Protein AF-A0A819BMW4-F1 (afdb_monomer_lite)

Foldseek 3Di:
DDPPPPDFPEEAEAQAPVSVVVLVVCVVPHPGGYAYEHADPDHHVQFDWDCDPVHVVDIDTPGPPDDPDCDPPRPCVVVVVDPPPPPPQHYFYAYPVRHTPDGPPDPPPPDD

Radius of gyration: 16.11 Å; chains: 1; bounding box: 30×39×46 Å

Structure (mmCIF, N/CA/C/O backbone):
data_AF-A0A819BMW4-F1
#
_entry.id   AF-A0A819BMW4-F1
#
loop_
_atom_site.group_PDB
_atom_site.id
_atom_site.type_symbol
_atom_site.label_atom_id
_atom_site.label_alt_id
_atom_site.label_comp_id
_atom_site.label_asym_id
_atom_site.label_entity_id
_atom_site.label_seq_id
_atom_site.pdbx_PDB_ins_code
_atom_site.Cartn_x
_atom_site.Cartn_y
_atom_site.Cartn_z
_atom_site.occupancy
_atom_site.B_iso_or_equiv
_atom_site.auth_seq_id
_atom_site.auth_comp_id
_atom_site.auth_asym_id
_atom_site.auth_atom_id
_atom_site.pdbx_PDB_model_num
ATOM 1 N N . MET A 1 1 ? 2.101 -15.132 29.609 1.00 39.62 1 MET A N 1
ATOM 2 C CA . MET A 1 1 ? 1.398 -14.958 28.322 1.00 39.62 1 MET A CA 1
ATOM 3 C C . MET A 1 1 ? 0.606 -13.668 28.424 1.00 39.62 1 MET A C 1
ATOM 5 O O . MET A 1 1 ? -0.398 -13.640 29.118 1.00 39.62 1 MET A O 1
ATOM 9 N N . THR A 1 2 ? 1.131 -12.570 27.886 1.00 40.91 2 THR A N 1
ATOM 10 C CA . THR A 1 2 ? 0.438 -11.272 27.864 1.00 40.91 2 THR A CA 1
ATOM 11 C C . THR A 1 2 ? -0.610 -11.309 26.753 1.00 40.91 2 THR A C 1
ATOM 13 O O . THR A 1 2 ? -0.252 -11.641 25.626 1.00 40.91 2 THR A O 1
ATOM 16 N N . SER A 1 3 ? -1.882 -11.028 27.063 1.00 47.84 3 SER A N 1
ATOM 17 C CA . SER A 1 3 ? -2.941 -10.855 26.052 1.00 47.84 3 SER A CA 1
ATOM 18 C C . SER A 1 3 ? -2.475 -9.802 25.040 1.00 47.84 3 SER A C 1
ATOM 20 O O . SER A 1 3 ? -2.126 -8.684 25.415 1.00 47.84 3 SER A O 1
ATOM 22 N N . THR A 1 4 ? -2.383 -10.189 23.769 1.00 58.97 4 THR A N 1
ATOM 23 C CA . THR A 1 4 ? -2.043 -9.299 22.650 1.00 58.97 4 THR A CA 1
ATOM 24 C C . THR A 1 4 ? -3.313 -8.870 21.924 1.00 58.97 4 THR A C 1
ATOM 26 O O . THR A 1 4 ? -3.359 -8.893 20.696 1.00 58.97 4 THR A O 1
ATOM 29 N N . ASP A 1 5 ? -4.360 -8.509 22.666 1.00 68.88 5 ASP A N 1
ATOM 30 C CA . ASP A 1 5 ? -5.573 -7.943 22.076 1.00 68.88 5 ASP A CA 1
ATOM 31 C C . ASP A 1 5 ? -5.330 -6.460 21.812 1.00 68.88 5 ASP A C 1
ATOM 33 O O . ASP A 1 5 ? -5.784 -5.564 22.526 1.00 68.88 5 ASP A O 1
ATOM 37 N N . GLU A 1 6 ? -4.502 -6.196 20.806 1.00 76.56 6 GLU A N 1
ATOM 38 C CA . GLU A 1 6 ? -4.253 -4.840 20.367 1.00 76.56 6 GLU A CA 1
ATOM 39 C C . GLU A 1 6 ? -5.515 -4.310 19.670 1.00 76.56 6 GLU A C 1
ATOM 41 O O . GLU A 1 6 ? -5.839 -4.694 18.549 1.00 76.56 6 GLU A O 1
ATOM 46 N N . ILE A 1 7 ? -6.260 -3.443 20.361 1.00 86.06 7 ILE A N 1
ATOM 47 C CA . ILE A 1 7 ? -7.486 -2.840 19.829 1.00 86.06 7 ILE A CA 1
ATOM 48 C C . ILE A 1 7 ? -7.108 -1.762 18.805 1.00 86.06 7 ILE A C 1
ATOM 50 O O . ILE A 1 7 ? -6.307 -0.869 19.102 1.00 86.06 7 ILE A O 1
ATOM 54 N N . PHE A 1 8 ? -7.691 -1.854 17.610 1.00 88.38 8 PHE A N 1
ATOM 55 C CA . PHE A 1 8 ? -7.590 -0.860 16.542 1.00 88.38 8 PHE A CA 1
ATOM 56 C C . PHE A 1 8 ? -8.962 -0.233 16.296 1.00 88.38 8 PHE A C 1
ATOM 58 O O . PHE A 1 8 ? -9.966 -0.939 16.241 1.00 88.38 8 PHE A O 1
ATOM 65 N N . ASP A 1 9 ? -8.988 1.080 16.097 1.00 92.69 9 ASP A N 1
ATOM 66 C CA . ASP A 1 9 ? -10.192 1.827 15.729 1.00 92.69 9 ASP A CA 1
ATOM 67 C C . ASP A 1 9 ? -10.551 1.602 14.254 1.00 92.69 9 ASP A C 1
ATOM 69 O O . ASP A 1 9 ? -11.721 1.608 13.875 1.00 92.69 9 ASP A O 1
ATOM 73 N N . ILE A 1 10 ? -9.532 1.429 13.401 1.00 93.69 10 ILE A N 1
ATOM 74 C CA . ILE A 1 10 ? -9.687 1.310 11.948 1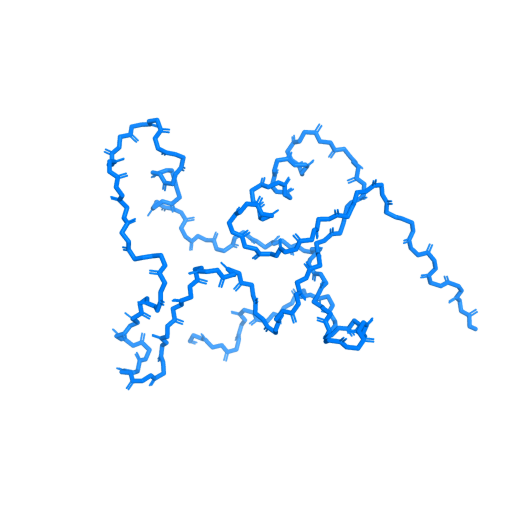.00 93.69 10 ILE A CA 1
ATOM 75 C C . ILE A 1 10 ? -8.783 0.203 11.402 1.00 93.69 10 ILE A C 1
ATOM 77 O O . ILE A 1 10 ? -7.584 0.151 11.684 1.00 93.69 10 ILE A O 1
ATOM 81 N N . VAL A 1 11 ? -9.349 -0.635 10.535 1.00 94.19 11 VAL A N 1
ATOM 82 C CA . VAL A 1 11 ? -8.609 -1.631 9.754 1.00 94.19 11 VAL A CA 1
ATOM 83 C C . VAL A 1 11 ? -8.697 -1.269 8.275 1.00 94.19 11 VAL A C 1
ATOM 85 O O . VAL A 1 11 ? -9.786 -1.205 7.706 1.00 94.19 11 VAL A O 1
ATOM 88 N N . ILE A 1 12 ? -7.547 -1.050 7.640 1.00 93.69 12 ILE A N 1
ATOM 89 C CA . ILE A 1 12 ? -7.435 -0.849 6.193 1.00 93.69 12 ILE A CA 1
ATOM 90 C C . ILE A 1 12 ? -7.026 -2.177 5.558 1.00 93.69 12 ILE A C 1
ATOM 92 O O . ILE A 1 12 ? -5.968 -2.718 5.873 1.00 93.69 12 ILE A O 1
ATOM 96 N N . VAL A 1 13 ? -7.840 -2.690 4.636 1.00 95.62 13 VAL A N 1
ATOM 97 C CA . VAL A 1 13 ? -7.546 -3.931 3.906 1.00 95.62 13 VAL A CA 1
ATOM 98 C C . VAL A 1 13 ? -6.982 -3.600 2.523 1.00 95.62 13 VAL A C 1
ATOM 100 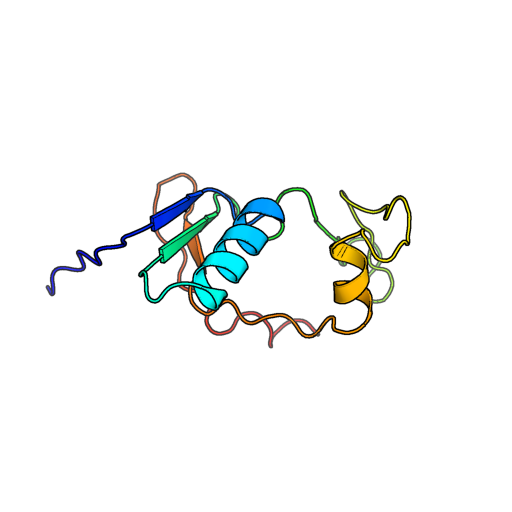O O . VAL A 1 13 ? -7.658 -3.010 1.682 1.00 95.62 13 VAL A O 1
ATOM 103 N N . GLY A 1 14 ? -5.739 -4.009 2.291 1.00 92.50 14 GLY A N 1
ATOM 104 C CA . GLY A 1 14 ? -4.942 -3.770 1.092 1.00 92.50 14 GLY A CA 1
ATOM 105 C C . GLY A 1 14 ? -3.977 -2.590 1.245 1.00 92.50 14 GLY A C 1
ATOM 106 O O . GLY A 1 14 ? -4.392 -1.449 1.430 1.00 92.50 14 GLY A O 1
ATOM 107 N N . CYS A 1 15 ? -2.680 -2.835 1.058 1.00 92.94 15 CYS A N 1
ATOM 108 C CA . CYS A 1 15 ? -1.610 -1.835 1.065 1.00 92.94 15 CYS A CA 1
ATOM 109 C C . CYS A 1 15 ? -1.206 -1.415 -0.365 1.00 92.94 15 CYS A C 1
ATOM 111 O O . CYS A 1 15 ? -0.025 -1.312 -0.709 1.00 92.94 15 CYS A O 1
ATOM 113 N N . GLY A 1 16 ? -2.206 -1.191 -1.224 1.00 93.06 16 GLY A N 1
ATOM 114 C CA . GLY A 1 16 ? -2.051 -0.541 -2.532 1.00 93.06 16 GLY A CA 1
ATOM 115 C C . GLY A 1 16 ? -2.179 0.990 -2.451 1.00 93.06 16 GLY A C 1
ATOM 116 O O . GLY A 1 16 ? -2.309 1.527 -1.352 1.00 93.06 16 GLY A O 1
ATOM 117 N N . PRO A 1 17 ? -2.225 1.712 -3.590 1.00 91.44 17 PRO A N 1
ATOM 118 C CA . PRO A 1 17 ? -2.269 3.179 -3.599 1.00 91.44 17 PRO A CA 1
ATOM 119 C C . PRO A 1 17 ? -3.420 3.767 -2.780 1.00 91.44 17 PRO A C 1
ATOM 121 O O . PRO A 1 17 ? -3.218 4.715 -2.033 1.00 91.44 17 PRO A O 1
ATOM 124 N N . ALA A 1 18 ? -4.612 3.169 -2.874 1.00 94.31 18 ALA A N 1
ATOM 125 C CA . ALA A 1 18 ? -5.782 3.619 -2.125 1.00 94.31 18 ALA A CA 1
ATOM 126 C C . ALA A 1 18 ? -5.628 3.412 -0.608 1.00 94.31 18 ALA A C 1
ATOM 128 O O . ALA A 1 18 ? -5.913 4.324 0.161 1.00 94.31 18 ALA A O 1
ATOM 129 N N . GLY A 1 19 ? -5.145 2.244 -0.173 1.00 93.25 19 GLY A N 1
ATOM 130 C CA . GLY A 1 19 ? -4.954 1.952 1.251 1.00 93.25 19 GLY A CA 1
ATOM 131 C C . GLY A 1 19 ? -3.833 2.776 1.879 1.00 93.25 19 GLY A C 1
ATOM 132 O O . GLY A 1 19 ? -3.995 3.299 2.977 1.00 93.25 19 GLY A O 1
ATOM 133 N N . ILE A 1 20 ? -2.733 2.976 1.147 1.00 89.94 20 ILE A N 1
ATOM 134 C CA . ILE A 1 20 ? -1.646 3.877 1.549 1.00 89.94 20 ILE A CA 1
ATOM 135 C C . ILE A 1 20 ? -2.163 5.317 1.661 1.00 89.94 20 ILE A C 1
ATOM 137 O O . ILE A 1 20 ? -1.920 5.970 2.672 1.00 89.94 20 ILE A O 1
ATOM 141 N N . ALA A 1 21 ? -2.924 5.804 0.674 1.00 89.81 21 ALA A N 1
ATOM 142 C CA . ALA A 1 21 ? -3.512 7.142 0.725 1.00 89.81 21 ALA A CA 1
ATOM 143 C C . ALA A 1 21 ? -4.473 7.312 1.914 1.00 89.81 21 ALA A C 1
ATOM 145 O O . ALA A 1 21 ? -4.443 8.346 2.577 1.00 89.81 21 ALA A O 1
ATOM 146 N N . ALA A 1 22 ? -5.280 6.292 2.226 1.00 91.56 22 ALA A N 1
ATOM 147 C CA . ALA A 1 22 ? -6.145 6.294 3.403 1.00 91.56 22 ALA A CA 1
ATOM 148 C C . ALA A 1 22 ? -5.334 6.345 4.707 1.00 91.56 22 ALA A C 1
ATOM 150 O O . ALA A 1 22 ? -5.631 7.164 5.571 1.00 91.56 22 ALA A O 1
ATOM 151 N N . ALA A 1 23 ? -4.282 5.531 4.832 1.00 89.12 23 ALA A N 1
ATOM 152 C CA . ALA A 1 23 ? -3.399 5.532 5.998 1.00 89.12 23 ALA A CA 1
ATOM 153 C C . ALA A 1 23 ? -2.715 6.895 6.202 1.00 89.12 23 ALA A C 1
ATOM 155 O O . ALA A 1 23 ? -2.710 7.414 7.316 1.00 89.12 23 ALA A O 1
ATOM 156 N N . ILE A 1 24 ? -2.200 7.505 5.128 1.00 86.31 24 ILE A N 1
ATOM 157 C CA . ILE A 1 24 ? -1.607 8.852 5.156 1.00 86.31 24 ILE A CA 1
ATOM 158 C C . ILE A 1 24 ? -2.652 9.892 5.578 1.00 86.31 24 ILE A C 1
ATOM 160 O O . ILE A 1 24 ? -2.383 10.727 6.439 1.00 86.31 24 ILE A O 1
ATOM 164 N N . GLY A 1 25 ? -3.859 9.826 5.008 1.00 88.19 25 GLY A N 1
ATOM 165 C CA . GLY A 1 25 ? -4.962 10.708 5.379 1.00 88.19 25 GLY A CA 1
ATOM 166 C C . GLY A 1 25 ? -5.309 10.598 6.863 1.00 88.19 25 GLY A C 1
ATOM 167 O O . GLY A 1 25 ? -5.377 11.614 7.547 1.00 88.19 25 GLY A O 1
ATOM 168 N N . LEU A 1 26 ? -5.448 9.374 7.384 1.00 87.00 26 LEU A N 1
ATOM 169 C CA . LEU A 1 26 ? -5.737 9.122 8.798 1.00 87.00 26 LEU A CA 1
ATOM 170 C C . LEU A 1 26 ? -4.627 9.624 9.724 1.00 87.00 26 LEU A C 1
ATOM 172 O O . LEU A 1 26 ? -4.947 10.196 10.765 1.00 87.00 26 LEU A O 1
ATOM 176 N N . GLN A 1 27 ? -3.353 9.467 9.344 1.00 83.50 27 GLN A N 1
ATOM 177 C CA . GLN A 1 27 ? -2.220 10.028 10.094 1.00 83.50 27 GLN A CA 1
ATOM 178 C C . GLN A 1 27 ? -2.256 11.556 10.149 1.00 83.50 27 GLN A C 1
ATOM 180 O O . GLN A 1 27 ? -1.891 12.136 11.166 1.00 83.50 27 GLN A O 1
ATOM 185 N N . ALA A 1 28 ? -2.679 12.208 9.064 1.00 78.62 28 ALA A N 1
ATOM 186 C CA . ALA A 1 28 ? -2.684 13.664 8.974 1.00 78.62 28 ALA A CA 1
ATOM 187 C C . ALA A 1 28 ? -3.831 14.321 9.760 1.00 78.62 28 ALA A C 1
ATOM 189 O O . ALA A 1 28 ? -3.699 15.472 10.172 1.00 78.62 28 ALA A O 1
ATOM 190 N N . VAL A 1 29 ? -4.959 13.624 9.945 1.00 81.38 29 VAL A N 1
ATOM 191 C CA . VAL A 1 29 ? -6.199 14.234 10.468 1.00 81.38 29 VAL A CA 1
ATOM 192 C C . VAL A 1 29 ? -6.682 13.657 11.795 1.00 81.38 29 VAL A C 1
ATOM 194 O O . VAL A 1 29 ? -7.567 14.244 12.414 1.00 81.38 29 VAL A O 1
ATOM 197 N N . SER A 1 30 ? -6.157 12.512 12.238 1.00 77.44 30 SER A N 1
ATOM 198 C CA . SER A 1 30 ? -6.709 11.794 13.390 1.00 77.44 30 SER A CA 1
ATOM 199 C C . SER A 1 30 ? -5.632 11.237 14.318 1.00 77.44 30 SER A C 1
ATOM 201 O O . SER A 1 30 ? -4.528 10.907 13.897 1.00 77.44 30 SER A O 1
ATOM 203 N N . GLN A 1 31 ? -5.985 11.082 15.595 1.00 82.62 31 GLN A N 1
ATOM 204 C CA . GLN A 1 31 ? -5.198 10.323 16.576 1.00 82.62 31 GLN A CA 1
ATOM 205 C C . GLN A 1 31 ? -5.670 8.859 16.672 1.00 82.62 31 GLN A C 1
ATOM 207 O O . GLN A 1 31 ? -5.298 8.151 17.606 1.00 82.62 31 GLN A O 1
ATOM 212 N N . LEU A 1 32 ? -6.515 8.414 15.730 1.00 85.56 32 LEU A N 1
ATOM 213 C CA . LEU A 1 32 ? -7.102 7.077 15.742 1.00 85.56 32 LEU A CA 1
ATOM 214 C C . LEU A 1 32 ? -6.033 6.022 15.471 1.00 85.56 32 LEU A C 1
ATOM 216 O O . LEU A 1 32 ? -5.165 6.167 14.603 1.00 85.56 32 LEU A O 1
ATOM 220 N N . LYS A 1 33 ? -6.114 4.925 16.214 1.00 87.31 33 LYS A N 1
ATOM 221 C CA . LYS A 1 33 ? -5.214 3.796 16.076 1.00 87.31 33 LYS A CA 1
ATOM 222 C C . LYS A 1 33 ? -5.694 2.918 14.930 1.00 87.31 33 LYS A C 1
ATOM 224 O O . LYS A 1 33 ? -6.714 2.247 15.031 1.00 87.31 33 LYS A O 1
ATOM 229 N N . PHE A 1 34 ? -4.929 2.888 13.846 1.00 88.06 34 PHE A N 1
ATOM 230 C CA . PHE A 1 34 ? -5.244 2.057 12.689 1.00 88.06 34 PHE A CA 1
ATOM 231 C C . PHE A 1 34 ? -4.142 1.045 12.374 1.00 88.06 34 PHE A C 1
ATOM 233 O O . PHE A 1 34 ? -2.985 1.205 12.778 1.00 88.06 34 PHE A O 1
ATOM 240 N N . ILE A 1 35 ? -4.529 0.027 11.610 1.00 91.50 35 ILE A N 1
ATOM 241 C CA . ILE A 1 35 ? -3.653 -0.992 11.035 1.00 91.50 35 ILE A CA 1
ATOM 242 C C . ILE A 1 35 ? -3.952 -1.155 9.545 1.00 91.50 35 ILE A C 1
ATOM 244 O O . ILE A 1 35 ? -5.099 -1.032 9.113 1.00 91.50 35 ILE A O 1
ATOM 248 N N . VAL A 1 36 ? -2.915 -1.436 8.755 1.00 88.56 36 VAL A N 1
ATOM 249 C CA . VAL A 1 36 ? -3.045 -1.793 7.336 1.00 88.56 36 VAL A CA 1
ATOM 250 C C . VAL A 1 36 ? -2.663 -3.256 7.167 1.00 88.56 36 VAL A C 1
ATOM 252 O O . VAL A 1 36 ? -1.560 -3.636 7.557 1.00 88.56 36 VAL A O 1
ATOM 255 N N . LEU A 1 37 ? -3.558 -4.043 6.571 1.00 90.81 37 LEU A N 1
ATOM 256 C CA . LEU A 1 37 ? -3.375 -5.464 6.284 1.00 90.81 37 LEU A CA 1
ATOM 257 C C . LEU A 1 37 ? -3.156 -5.653 4.784 1.00 90.81 37 LEU A C 1
ATOM 259 O O . LEU A 1 37 ? -3.961 -5.190 3.982 1.00 90.81 37 LEU A O 1
ATOM 263 N N . GLU A 1 38 ? -2.105 -6.360 4.386 1.00 88.69 38 GLU A N 1
ATOM 264 C CA . GLU A 1 38 ? -1.849 -6.719 2.986 1.00 88.69 38 GLU A CA 1
ATOM 265 C C . GLU A 1 38 ? -1.738 -8.234 2.855 1.00 88.69 38 GLU A C 1
ATOM 267 O O . GLU A 1 38 ? -1.081 -8.876 3.671 1.00 88.69 38 GLU A O 1
ATOM 272 N N . ALA A 1 39 ? -2.398 -8.784 1.832 1.00 90.06 39 ALA A N 1
ATOM 273 C CA . ALA A 1 39 ? -2.457 -10.223 1.592 1.00 90.06 39 ALA A CA 1
ATOM 274 C C . ALA A 1 39 ? -1.178 -10.764 0.934 1.00 90.06 39 ALA A C 1
ATOM 276 O O . ALA A 1 39 ? -0.887 -11.958 1.011 1.00 90.06 39 ALA A O 1
ATOM 277 N N . ARG A 1 40 ? -0.435 -9.903 0.230 1.00 87.62 40 ARG A N 1
ATOM 278 C CA . ARG A 1 40 ? 0.848 -10.244 -0.386 1.00 87.62 40 ARG A CA 1
ATOM 279 C C . ARG A 1 40 ? 2.006 -9.980 0.572 1.00 87.62 40 ARG A C 1
ATOM 281 O O . ARG A 1 40 ? 1.937 -9.153 1.471 1.00 87.62 40 ARG A O 1
ATOM 288 N N . ASN A 1 41 ? 3.139 -10.602 0.275 1.00 86.75 41 ASN A N 1
ATOM 289 C CA . ASN A 1 41 ? 4.430 -10.323 0.909 1.00 86.75 41 ASN A CA 1
ATOM 290 C C . ASN A 1 41 ? 5.078 -9.002 0.441 1.00 86.75 41 ASN A C 1
ATOM 292 O O . ASN A 1 41 ? 6.270 -8.782 0.641 1.00 86.75 41 ASN A O 1
ATOM 296 N N . ARG A 1 42 ? 4.327 -8.142 -0.254 1.00 86.12 42 ARG A N 1
ATOM 297 C CA . ARG A 1 42 ? 4.800 -6.850 -0.744 1.00 86.12 42 ARG A CA 1
ATOM 298 C C . ARG A 1 42 ? 3.671 -5.837 -0.738 1.00 86.12 42 ARG A C 1
ATOM 300 O O . ARG A 1 42 ? 2.520 -6.163 -1.023 1.00 86.12 42 ARG A O 1
ATOM 307 N N . VAL A 1 43 ? 4.036 -4.587 -0.508 1.00 87.19 43 VAL A N 1
ATOM 308 C CA . VAL A 1 43 ? 3.133 -3.444 -0.647 1.00 87.19 43 VAL A CA 1
ATOM 309 C C . VAL A 1 43 ? 2.989 -3.031 -2.121 1.00 87.19 43 VAL A C 1
ATOM 311 O O . VAL A 1 43 ? 3.601 -3.612 -3.023 1.00 87.19 43 VAL A O 1
ATOM 314 N N . GLY A 1 44 ? 2.142 -2.037 -2.386 1.00 88.00 44 GLY A N 1
ATOM 315 C CA . GLY A 1 44 ? 1.954 -1.422 -3.704 1.00 88.00 44 GLY A CA 1
ATOM 316 C C . GLY A 1 44 ? 0.790 -2.003 -4.509 1.00 88.00 44 GLY A C 1
ATOM 317 O O . GLY A 1 44 ? 0.236 -1.329 -5.379 1.00 88.00 44 GLY A O 1
ATOM 318 N N . GLY A 1 45 ? 0.328 -3.218 -4.199 1.00 91.56 45 GLY A N 1
ATOM 319 C CA . GLY A 1 45 ? -0.817 -3.835 -4.873 1.00 91.56 45 GLY A CA 1
ATOM 320 C C . GLY A 1 45 ? -0.585 -3.997 -6.383 1.00 91.56 45 GLY A C 1
ATOM 321 O O . GLY A 1 45 ? 0.216 -4.831 -6.811 1.00 91.56 45 GLY A O 1
ATOM 322 N N . ARG A 1 46 ? -1.304 -3.214 -7.201 1.00 94.69 46 ARG A N 1
ATOM 323 C CA . ARG A 1 46 ? -1.143 -3.171 -8.673 1.00 94.69 46 ARG A CA 1
ATOM 324 C C . ARG A 1 46 ? 0.005 -2.270 -9.144 1.00 94.69 46 ARG A C 1
ATOM 326 O O . ARG A 1 46 ? 0.331 -2.289 -10.322 1.00 94.69 46 ARG A O 1
ATOM 333 N N . VAL A 1 47 ? 0.618 -1.503 -8.248 1.00 92.94 47 VAL A N 1
ATOM 334 C CA . VAL A 1 47 ? 1.899 -0.836 -8.502 1.00 92.94 47 VAL A CA 1
ATOM 335 C C . VAL A 1 47 ? 2.987 -1.833 -8.122 1.00 92.94 47 VAL A C 1
ATOM 337 O O . VAL A 1 47 ? 3.003 -2.343 -6.998 1.00 92.94 47 VAL A O 1
ATOM 340 N N . SER A 1 48 ? 3.809 -2.215 -9.091 1.00 92.62 48 SER A N 1
ATOM 341 C CA . SER A 1 48 ? 4.833 -3.242 -8.927 1.00 92.62 48 SER A CA 1
ATOM 342 C C . SER A 1 48 ? 5.941 -2.980 -9.921 1.00 92.62 48 SER A C 1
ATOM 344 O O . SER A 1 48 ? 5.667 -2.922 -11.117 1.00 92.62 48 SER A O 1
ATOM 346 N N . THR A 1 49 ? 7.163 -2.893 -9.424 1.00 91.94 49 THR A N 1
ATOM 347 C CA . THR A 1 49 ? 8.356 -2.677 -10.234 1.00 91.94 49 THR A CA 1
ATOM 348 C C . THR A 1 49 ? 9.246 -3.900 -10.087 1.00 91.94 49 THR A C 1
ATOM 350 O O . THR A 1 49 ? 9.529 -4.334 -8.971 1.00 91.94 49 THR A O 1
ATOM 353 N N . ASP A 1 50 ? 9.629 -4.488 -11.208 1.00 92.12 50 ASP A N 1
ATOM 354 C CA . ASP A 1 50 ? 10.624 -5.543 -11.281 1.00 92.12 50 ASP A CA 1
ATOM 355 C C . ASP A 1 50 ? 12.005 -4.926 -11.495 1.00 92.12 50 ASP A C 1
ATOM 357 O O . ASP A 1 50 ? 12.237 -4.195 -12.456 1.00 92.12 50 ASP A O 1
ATOM 361 N N . THR A 1 51 ? 12.920 -5.221 -10.582 1.00 92.69 51 THR A N 1
ATOM 362 C CA . THR A 1 51 ? 14.322 -4.787 -10.609 1.00 92.69 51 THR A CA 1
ATOM 363 C C . THR A 1 51 ? 15.278 -5.950 -10.877 1.00 92.69 51 THR A C 1
ATOM 365 O O . THR A 1 51 ? 16.495 -5.781 -10.836 1.00 92.69 51 THR A O 1
ATOM 368 N N . THR A 1 52 ? 14.747 -7.151 -11.121 1.00 93.44 52 THR A N 1
ATOM 369 C CA . THR A 1 52 ? 15.521 -8.395 -11.173 1.00 93.44 52 THR A CA 1
ATOM 370 C C . THR A 1 52 ? 15.754 -8.870 -12.600 1.00 93.44 52 THR A C 1
ATOM 372 O O . THR A 1 52 ? 16.890 -9.192 -12.941 1.00 93.44 52 THR A O 1
ATOM 375 N N . THR A 1 53 ? 14.731 -8.840 -13.462 1.00 93.81 53 THR A N 1
ATOM 376 C CA . THR A 1 53 ? 14.819 -9.400 -14.824 1.00 93.81 53 THR A CA 1
ATOM 377 C C . THR A 1 53 ? 15.874 -8.704 -15.688 1.00 93.81 53 THR A C 1
ATOM 379 O O . THR A 1 53 ? 16.587 -9.370 -16.434 1.00 93.81 53 THR A O 1
ATOM 382 N N . PHE A 1 54 ? 16.013 -7.379 -15.568 1.00 93.25 54 PHE A N 1
ATOM 383 C CA . PHE A 1 54 ? 16.989 -6.578 -16.327 1.00 93.25 54 PHE A CA 1
ATOM 384 C C . PHE A 1 54 ? 18.050 -5.909 -15.436 1.00 93.25 54 PHE A C 1
ATOM 386 O O . PHE A 1 54 ? 18.796 -5.034 -15.883 1.00 93.25 54 PHE A O 1
ATOM 393 N N . GLY A 1 55 ? 18.136 -6.344 -14.175 1.00 90.00 55 GLY A N 1
ATOM 394 C CA . GLY A 1 55 ? 19.019 -5.781 -13.160 1.00 90.00 55 GLY A CA 1
ATOM 395 C C . GLY A 1 55 ? 18.529 -4.455 -12.570 1.00 90.00 55 GLY A C 1
ATOM 396 O O . GLY A 1 55 ? 17.684 -3.757 -13.131 1.00 90.00 55 GLY A O 1
ATOM 397 N N . ILE A 1 56 ? 19.109 -4.089 -11.424 1.00 87.88 56 ILE A N 1
ATOM 398 C CA . ILE A 1 56 ? 18.671 -2.949 -10.599 1.00 87.88 56 ILE A CA 1
ATOM 399 C C . ILE A 1 56 ? 18.712 -1.602 -11.334 1.00 87.88 56 ILE A C 1
ATOM 401 O O . ILE A 1 56 ? 17.911 -0.716 -11.055 1.00 87.88 56 ILE A O 1
ATOM 405 N N . ASN A 1 57 ? 19.607 -1.468 -12.315 1.00 91.19 57 ASN A N 1
ATOM 406 C CA . ASN A 1 57 ? 19.768 -0.248 -13.107 1.00 91.19 57 ASN A CA 1
ATOM 407 C C . ASN A 1 57 ? 18.716 -0.100 -14.217 1.00 91.19 57 ASN A C 1
ATOM 409 O O . ASN A 1 57 ? 18.652 0.950 -14.851 1.00 91.19 57 ASN A O 1
ATOM 413 N N . THR A 1 58 ? 17.897 -1.130 -14.447 1.00 93.06 58 THR A N 1
ATOM 414 C CA . THR A 1 58 ? 16.839 -1.128 -15.464 1.00 93.06 58 THR A CA 1
ATOM 415 C C . THR A 1 58 ? 15.518 -1.614 -14.852 1.00 93.06 58 THR A C 1
ATOM 417 O O . THR A 1 58 ? 15.034 -2.694 -15.199 1.00 93.06 58 THR A O 1
ATOM 420 N N . PRO A 1 59 ? 14.930 -0.851 -13.911 1.00 91.25 59 PRO A N 1
ATOM 421 C CA . PRO A 1 59 ? 13.648 -1.205 -13.314 1.00 91.25 59 PRO A CA 1
ATOM 422 C C . PRO A 1 59 ? 12.519 -1.148 -14.351 1.00 91.25 59 PRO A C 1
ATOM 424 O O . PRO A 1 59 ? 12.439 -0.203 -15.137 1.00 91.25 59 PRO A O 1
ATOM 427 N N . ILE A 1 60 ? 11.620 -2.134 -14.323 1.00 93.75 60 ILE A N 1
ATOM 428 C CA . ILE A 1 60 ? 10.458 -2.225 -15.214 1.00 93.75 60 ILE A CA 1
ATOM 429 C C . ILE A 1 60 ? 9.174 -2.310 -14.395 1.00 93.75 60 ILE A C 1
ATOM 431 O O . ILE A 1 60 ? 8.999 -3.211 -13.577 1.00 93.75 60 ILE A O 1
ATOM 435 N N . ASP A 1 61 ? 8.230 -1.409 -14.650 1.00 93.94 61 ASP A N 1
ATOM 436 C CA . ASP A 1 61 ? 6.909 -1.496 -14.037 1.00 93.94 61 ASP A CA 1
ATOM 437 C C . ASP A 1 61 ? 6.086 -2.619 -14.676 1.00 93.94 61 ASP A C 1
ATOM 439 O O . ASP A 1 61 ? 5.795 -2.612 -15.869 1.00 93.94 61 ASP A O 1
ATOM 443 N N . LEU A 1 62 ? 5.649 -3.569 -13.850 1.00 93.88 62 LEU A N 1
ATOM 444 C CA . LEU A 1 62 ? 4.746 -4.659 -14.232 1.00 93.88 62 LEU A CA 1
ATOM 445 C C . LEU A 1 62 ? 3.263 -4.262 -14.112 1.00 93.88 62 LEU A C 1
ATOM 447 O O . LEU A 1 62 ? 2.371 -5.099 -14.247 1.00 93.88 62 LEU A O 1
ATOM 451 N N . GLY A 1 63 ? 2.990 -3.001 -13.777 1.00 92.31 63 GLY A N 1
ATOM 452 C CA . GLY A 1 63 ? 1.658 -2.506 -13.454 1.00 92.31 63 GLY A CA 1
ATOM 453 C C . GLY A 1 63 ? 1.475 -1.037 -13.814 1.00 92.31 63 GLY A C 1
ATOM 454 O O . GLY A 1 63 ? 1.559 -0.662 -14.978 1.00 92.31 63 GLY A O 1
ATOM 455 N N . ALA A 1 64 ? 1.155 -0.200 -12.827 1.00 88.94 64 ALA A N 1
ATOM 456 C CA . ALA A 1 64 ? 0.874 1.220 -13.047 1.00 88.94 64 ALA A CA 1
ATOM 457 C C . ALA A 1 64 ? 2.114 2.003 -13.532 1.00 88.94 64 ALA A C 1
ATOM 459 O O . ALA A 1 64 ? 2.842 2.565 -12.724 1.00 88.94 64 ALA A O 1
ATOM 460 N N . GLN A 1 65 ? 2.314 2.047 -14.848 1.00 89.69 65 GLN A N 1
ATOM 461 C CA . GLN A 1 65 ? 3.485 2.651 -15.497 1.00 89.69 65 GLN A CA 1
ATOM 462 C C . GLN A 1 65 ? 3.224 4.075 -16.027 1.00 89.69 65 GLN A C 1
ATOM 464 O O . GLN A 1 65 ? 4.149 4.851 -16.250 1.00 89.69 65 GLN A O 1
ATOM 469 N N . TRP A 1 66 ? 1.959 4.440 -16.254 1.00 86.81 66 TRP A N 1
ATOM 470 C CA . TRP A 1 66 ? 1.602 5.679 -16.949 1.00 86.81 66 TRP A CA 1
ATOM 471 C C . TRP A 1 66 ? 0.986 6.696 -15.996 1.00 86.81 66 TRP A C 1
ATOM 473 O O . TRP A 1 66 ? -0.019 6.425 -15.336 1.00 86.81 66 TRP A O 1
ATOM 483 N N 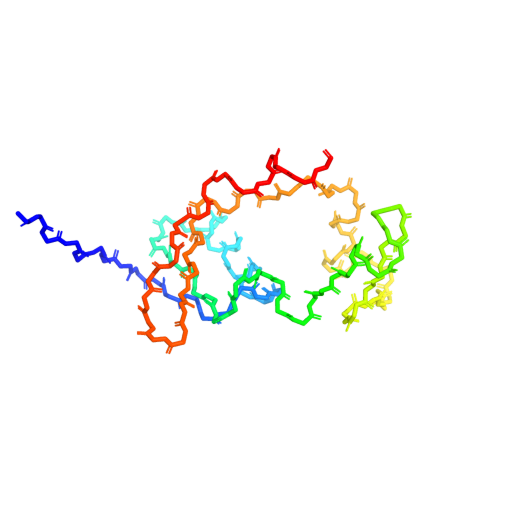. LEU A 1 67 ? 1.544 7.909 -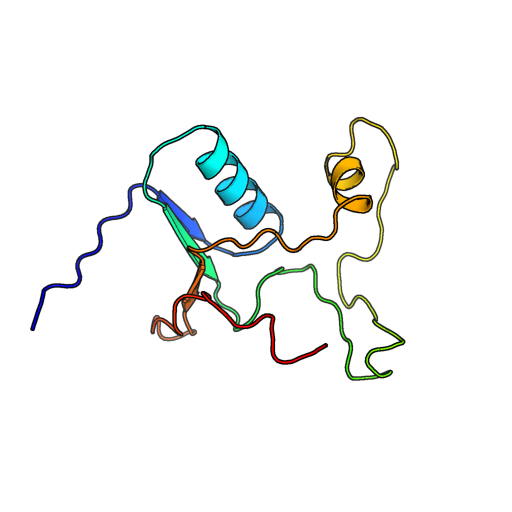15.989 1.00 84.25 67 LEU A N 1
ATOM 484 C CA . LEU A 1 67 ? 0.910 9.063 -15.367 1.00 84.25 67 LEU A CA 1
ATOM 485 C C . LEU A 1 67 ? 0.137 9.856 -16.417 1.00 84.25 67 LEU A C 1
ATOM 487 O O . LEU A 1 67 ? 0.689 10.680 -17.147 1.00 84.25 67 LEU A O 1
ATOM 491 N N . HIS A 1 68 ? -1.168 9.630 -16.474 1.00 85.12 68 HIS A N 1
ATOM 492 C CA . HIS A 1 68 ? -2.037 10.424 -17.329 1.00 85.12 68 HIS A CA 1
ATOM 493 C C . HIS A 1 68 ? -2.245 11.820 -16.727 1.00 85.12 68 HIS A C 1
ATOM 495 O O . HIS A 1 68 ? -2.494 11.956 -15.531 1.00 85.12 68 HIS A O 1
ATOM 501 N N . HIS A 1 69 ? -2.186 12.853 -17.571 1.00 82.62 69 HIS A N 1
ATOM 502 C CA . HIS A 1 69 ? -2.451 14.252 -17.211 1.00 82.62 69 HIS A CA 1
ATOM 503 C C . HIS A 1 69 ? -1.556 14.793 -16.078 1.00 82.62 69 HIS A C 1
ATOM 505 O O . HIS A 1 69 ? -1.955 14.876 -14.915 1.00 82.62 69 HIS A O 1
ATOM 511 N N . TYR A 1 70 ? -0.346 15.243 -16.434 1.00 82.94 70 TYR A N 1
ATOM 512 C CA . TYR A 1 70 ? 0.574 15.926 -15.515 1.00 82.94 70 TYR A CA 1
ATOM 513 C C . TYR A 1 70 ? 0.140 17.378 -15.236 1.00 82.94 70 TYR A C 1
ATOM 515 O O . TYR A 1 70 ? 0.698 18.349 -15.752 1.00 82.94 70 TYR A O 1
ATOM 523 N N . ARG A 1 71 ? -0.908 17.544 -14.428 1.00 82.88 71 ARG A N 1
ATOM 524 C CA . ARG A 1 71 ? -1.519 18.837 -14.078 1.00 82.88 71 ARG A CA 1
ATOM 525 C C . ARG A 1 71 ? -1.594 19.016 -12.553 1.00 82.88 71 ARG A C 1
ATOM 527 O O . ARG A 1 71 ? -1.414 18.025 -11.847 1.00 82.88 71 ARG A O 1
ATOM 534 N N . PRO A 1 72 ? -1.731 20.249 -12.026 1.00 82.19 72 PRO A N 1
ATOM 535 C CA . PRO A 1 72 ? -1.706 20.507 -10.581 1.00 82.19 72 PRO A CA 1
ATOM 536 C C . PRO A 1 72 ? -2.750 19.718 -9.783 1.00 82.19 72 PRO A C 1
ATOM 538 O O . PRO A 1 72 ? -2.516 19.406 -8.623 1.00 82.19 72 PRO A O 1
ATOM 541 N N . GLU A 1 73 ? -3.867 19.364 -10.413 1.00 86.00 73 GLU A N 1
ATOM 542 C CA . GLU A 1 73 ? -4.986 18.641 -9.807 1.00 86.00 73 GLU A CA 1
ATOM 543 C C . GLU A 1 73 ? -4.694 17.142 -9.660 1.00 86.00 73 GLU A C 1
ATOM 545 O O . GLU A 1 73 ? -5.385 16.444 -8.922 1.00 86.00 73 GLU A O 1
ATOM 550 N N . ASN A 1 74 ? -3.677 16.628 -10.362 1.00 86.12 74 ASN A N 1
ATOM 551 C CA . ASN A 1 74 ? -3.280 15.236 -10.243 1.00 86.12 74 ASN A CA 1
ATOM 552 C C . ASN A 1 74 ? -2.518 15.037 -8.920 1.00 86.12 74 ASN A C 1
ATOM 554 O O . ASN A 1 74 ? -1.406 15.553 -8.785 1.00 86.12 74 ASN A O 1
ATOM 558 N N . PRO A 1 75 ? -3.042 14.252 -7.962 1.00 81.88 75 PRO A N 1
ATOM 559 C CA . PRO A 1 75 ? -2.416 14.095 -6.650 1.00 81.88 75 PRO A CA 1
ATOM 560 C C . PRO A 1 75 ? -1.022 13.458 -6.729 1.00 81.88 75 PRO A C 1
ATOM 562 O O . PRO A 1 75 ? -0.154 13.767 -5.916 1.00 81.88 75 PRO A O 1
ATOM 565 N N . LEU A 1 76 ? -0.761 12.635 -7.752 1.00 82.50 76 LEU A N 1
ATOM 566 C CA . LEU A 1 76 ? 0.545 12.004 -7.956 1.00 82.50 76 LEU A CA 1
ATOM 567 C C . LEU A 1 76 ? 1.609 13.003 -8.421 1.00 82.50 76 LEU A C 1
ATOM 569 O O . LEU A 1 76 ? 2.802 12.726 -8.304 1.00 82.50 76 LEU A O 1
ATOM 573 N N . ARG A 1 77 ? 1.213 14.190 -8.906 1.00 81.56 77 ARG A N 1
ATOM 574 C CA . ARG A 1 77 ? 2.160 15.221 -9.344 1.00 81.56 77 ARG A CA 1
ATOM 575 C C . ARG A 1 77 ? 3.098 15.663 -8.221 1.00 81.56 77 ARG A C 1
ATOM 577 O O . ARG A 1 77 ? 4.266 15.952 -8.483 1.00 81.56 77 ARG A O 1
ATOM 584 N N . LEU A 1 78 ? 2.589 15.735 -6.993 1.00 73.62 78 LEU A N 1
ATOM 585 C CA . LEU A 1 78 ? 3.358 16.176 -5.827 1.00 73.62 78 LEU A CA 1
ATOM 586 C C . LEU A 1 78 ? 4.384 15.122 -5.386 1.00 73.62 78 LEU A C 1
ATOM 588 O O . LEU A 1 78 ? 5.446 15.472 -4.876 1.00 73.62 78 LEU A O 1
ATOM 592 N N . SER A 1 79 ? 4.110 13.845 -5.655 1.00 70.25 79 SER A N 1
ATOM 593 C CA . SER A 1 79 ? 4.960 12.719 -5.262 1.00 70.25 79 SER A CA 1
ATOM 594 C C . SER A 1 79 ? 6.221 12.563 -6.122 1.00 70.25 79 SER A C 1
ATOM 596 O O . SER A 1 79 ? 7.178 11.935 -5.688 1.00 70.25 79 SER A O 1
ATOM 598 N N . ILE A 1 80 ? 6.270 13.170 -7.313 1.00 66.69 80 ILE A N 1
ATOM 599 C CA . ILE A 1 80 ? 7.374 12.996 -8.283 1.00 66.69 80 ILE A CA 1
ATOM 600 C C . ILE A 1 80 ? 8.661 13.708 -7.843 1.00 66.69 80 ILE A C 1
ATOM 602 O O . ILE A 1 80 ? 9.742 13.384 -8.324 1.00 66.69 80 ILE A O 1
ATOM 606 N N . LYS A 1 81 ? 8.569 14.676 -6.923 1.00 47.97 81 LYS A N 1
ATOM 607 C CA . LYS A 1 81 ? 9.733 15.435 -6.439 1.00 47.97 81 LYS A CA 1
ATOM 608 C C . LYS A 1 81 ? 10.368 14.860 -5.172 1.00 47.97 81 LYS A C 1
ATOM 610 O O . LYS A 1 81 ? 11.524 15.161 -4.913 1.00 47.97 81 LYS A O 1
ATOM 615 N N . ASN A 1 82 ? 9.639 14.032 -4.421 1.00 46.62 82 ASN A N 1
ATOM 616 C CA . ASN A 1 82 ? 10.050 13.529 -3.110 1.00 46.62 82 ASN A CA 1
ATOM 617 C C . ASN A 1 82 ? 9.770 12.025 -2.992 1.00 46.62 82 ASN A C 1
ATOM 619 O O . ASN A 1 82 ? 8.961 11.602 -2.167 1.00 46.62 82 ASN A O 1
ATOM 623 N N . VAL A 1 83 ? 10.466 11.200 -3.778 1.00 48.66 83 VAL A N 1
ATOM 624 C CA . VAL A 1 83 ? 10.524 9.743 -3.543 1.00 48.66 83 VAL A CA 1
ATOM 625 C C . VAL A 1 83 ? 11.472 9.456 -2.365 1.00 48.66 83 VAL A C 1
ATOM 627 O O . VAL A 1 83 ? 12.398 8.663 -2.459 1.00 48.66 83 VAL A O 1
ATOM 630 N N . GLN A 1 84 ? 11.289 10.141 -1.236 1.00 41.66 84 GLN A N 1
ATOM 631 C CA . GLN A 1 84 ? 11.762 9.619 0.040 1.00 41.66 84 GLN A CA 1
ATOM 632 C C . GLN A 1 84 ? 10.634 8.744 0.556 1.00 41.66 84 GLN A C 1
ATOM 634 O O . GLN A 1 84 ? 9.520 9.218 0.779 1.00 41.66 84 GLN A O 1
ATOM 639 N N . GLN A 1 85 ? 10.916 7.446 0.641 1.00 44.03 85 GLN A N 1
ATOM 640 C CA . GLN A 1 85 ? 9.982 6.438 1.114 1.00 44.03 85 GLN A CA 1
ATOM 641 C C . GLN A 1 85 ? 9.367 6.907 2.432 1.00 44.03 85 GLN A C 1
ATOM 643 O O . GLN A 1 85 ? 10.050 7.009 3.449 1.00 44.03 85 GLN A O 1
ATOM 648 N N . GLN A 1 86 ? 8.076 7.236 2.404 1.00 45.84 86 GLN A N 1
ATOM 649 C CA . GLN A 1 86 ? 7.350 7.556 3.621 1.00 45.84 86 GLN A CA 1
ATOM 650 C C . GLN A 1 86 ? 7.328 6.288 4.470 1.00 45.84 86 GLN A C 1
ATOM 652 O O . GLN A 1 86 ? 6.688 5.299 4.109 1.00 45.84 86 GLN A O 1
ATOM 657 N N . GLN A 1 87 ? 8.088 6.298 5.565 1.00 44.12 87 GLN A N 1
ATOM 658 C CA . GLN A 1 87 ? 8.127 5.187 6.500 1.00 44.12 87 GLN A CA 1
ATOM 659 C C . GLN A 1 87 ? 6.782 5.099 7.221 1.00 44.12 87 GLN A C 1
ATOM 661 O O . GLN A 1 87 ? 6.518 5.766 8.219 1.00 44.12 87 GLN A O 1
ATOM 666 N N . LEU A 1 88 ? 5.893 4.266 6.688 1.00 47.03 88 LEU A N 1
ATOM 667 C CA . LEU A 1 88 ? 4.660 3.895 7.363 1.00 47.03 88 LEU A CA 1
ATOM 668 C C . LEU A 1 88 ? 5.008 2.867 8.445 1.00 47.03 88 LEU A C 1
ATOM 670 O O . LEU A 1 88 ? 4.949 1.663 8.217 1.00 47.03 88 LEU A O 1
ATOM 674 N N . HIS A 1 89 ? 5.353 3.349 9.642 1.00 47.44 89 HIS A N 1
ATOM 675 C CA . HIS A 1 89 ? 5.784 2.540 10.797 1.00 47.44 89 HIS A CA 1
ATOM 676 C C . HIS A 1 89 ? 4.739 1.531 11.334 1.00 47.44 89 HIS A C 1
ATOM 678 O O . HIS A 1 89 ? 4.9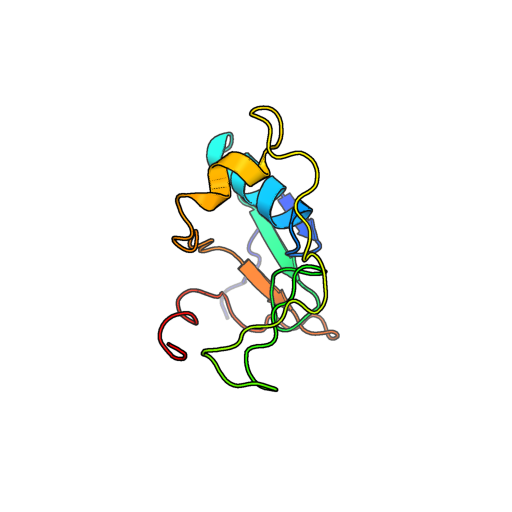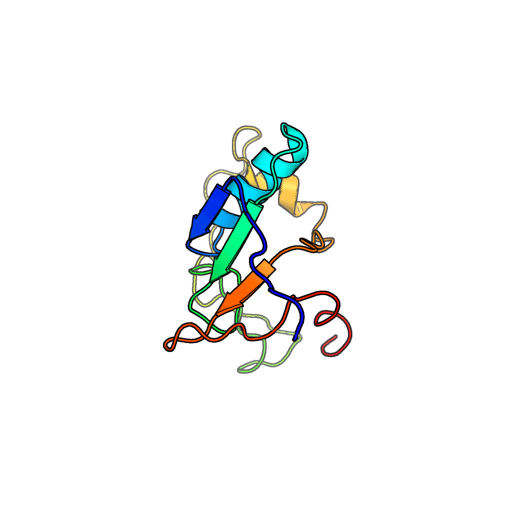49 0.929 12.385 1.00 47.44 89 HIS A O 1
ATOM 684 N N . ARG A 1 90 ? 3.586 1.360 10.673 1.00 54.69 90 ARG A N 1
ATOM 685 C CA . ARG A 1 90 ? 2.446 0.562 11.162 1.00 54.69 90 ARG A CA 1
ATOM 686 C C . ARG A 1 90 ? 1.790 -0.312 10.089 1.00 54.69 90 ARG A C 1
ATOM 688 O O . ARG A 1 90 ? 0.580 -0.525 10.109 1.00 54.69 90 ARG A O 1
ATOM 695 N N . ILE A 1 91 ? 2.572 -0.819 9.138 1.00 53.53 91 ILE A N 1
ATOM 696 C CA . ILE A 1 91 ? 2.091 -1.845 8.203 1.00 53.53 91 ILE A CA 1
ATOM 697 C C . ILE A 1 91 ? 2.414 -3.220 8.784 1.00 53.53 91 ILE A C 1
ATOM 699 O O . ILE A 1 91 ? 3.582 -3.545 9.019 1.00 53.53 91 ILE A O 1
ATOM 703 N N . GLN A 1 92 ? 1.375 -4.029 8.978 1.00 57.69 92 GLN A N 1
ATOM 704 C CA . GLN A 1 92 ? 1.506 -5.439 9.315 1.00 57.69 92 GLN A CA 1
ATOM 705 C C . GLN A 1 92 ? 1.045 -6.261 8.108 1.00 57.69 92 GLN A C 1
ATOM 707 O O . GLN A 1 92 ? -0.104 -6.186 7.678 1.00 57.69 92 GLN A O 1
ATOM 712 N N . GLN A 1 93 ? 1.963 -7.025 7.521 1.00 54.34 93 GLN A N 1
ATOM 713 C CA . GLN A 1 93 ? 1.623 -7.971 6.459 1.00 54.34 93 GLN A CA 1
ATOM 714 C C . GLN A 1 93 ? 1.106 -9.265 7.081 1.00 54.34 93 GLN A C 1
ATOM 716 O O . GLN A 1 93 ? 1.604 -9.690 8.123 1.00 54.34 93 GLN A O 1
ATOM 721 N N . PHE A 1 94 ? 0.138 -9.906 6.435 1.00 53.72 94 PHE A N 1
ATOM 722 C CA . PHE A 1 94 ? -0.403 -11.186 6.877 1.00 53.72 94 PHE A CA 1
ATOM 723 C C . PHE A 1 94 ? -0.348 -12.165 5.714 1.00 53.72 94 PHE A C 1
ATOM 725 O O . PHE A 1 94 ? -0.624 -11.805 4.572 1.00 53.72 94 PHE A O 1
ATOM 732 N N . ASN A 1 95 ? 0.023 -13.413 5.987 1.00 48.44 95 ASN A N 1
ATOM 733 C CA . ASN A 1 95 ? -0.064 -14.447 4.963 1.00 48.44 95 ASN A CA 1
ATOM 734 C C . ASN A 1 95 ? -1.521 -14.896 4.743 1.00 48.44 95 ASN A C 1
ATOM 736 O O . ASN A 1 95 ? -2.432 -14.525 5.483 1.00 48.44 95 ASN A O 1
ATOM 740 N N . LEU A 1 96 ? -1.733 -15.761 3.747 1.00 45.38 96 LEU A N 1
ATOM 741 C CA . LEU A 1 96 ? -3.051 -16.322 3.413 1.00 45.38 96 LEU A CA 1
ATOM 742 C C . LEU A 1 96 ? -3.707 -17.116 4.561 1.00 45.38 96 LEU A C 1
ATOM 744 O O . LEU A 1 96 ? -4.917 -17.308 4.546 1.00 45.38 96 LEU A O 1
ATOM 748 N N . SER A 1 97 ? -2.932 -17.560 5.555 1.00 45.47 97 SER A N 1
ATOM 749 C CA . SER A 1 97 ? -3.430 -18.221 6.772 1.00 45.47 97 SER A CA 1
ATOM 750 C C . SER A 1 97 ? -3.718 -17.255 7.933 1.00 45.47 97 SER A C 1
ATOM 752 O O . SER A 1 97 ? -4.005 -17.708 9.035 1.00 45.47 97 SER A O 1
ATOM 754 N N . GLY A 1 98 ? -3.631 -15.938 7.717 1.00 45.88 98 GLY A N 1
ATOM 755 C CA . GLY A 1 98 ? -3.901 -14.926 8.744 1.00 45.88 98 GLY A CA 1
ATOM 756 C C . GLY A 1 98 ? -2.798 -14.775 9.796 1.00 45.88 98 GLY A C 1
ATOM 757 O O . GLY A 1 98 ? -3.023 -14.156 10.832 1.00 45.88 98 GLY A O 1
ATOM 758 N N . ILE A 1 99 ? -1.602 -15.318 9.551 1.00 49.81 99 ILE A N 1
ATOM 759 C CA . ILE A 1 99 ? -0.448 -15.175 10.445 1.00 49.81 99 ILE A CA 1
ATOM 760 C C . ILE A 1 99 ? 0.266 -13.863 10.109 1.00 49.81 99 ILE A C 1
ATOM 762 O O . ILE A 1 99 ? 0.635 -13.639 8.952 1.00 49.81 99 ILE A O 1
ATOM 766 N N . ALA A 1 100 ? 0.474 -13.017 11.123 1.00 54.09 100 ALA A N 1
ATOM 767 C CA . ALA A 1 100 ? 1.247 -11.784 11.005 1.00 54.09 100 ALA A CA 1
ATOM 768 C C . ALA A 1 100 ? 2.697 -12.107 10.612 1.00 54.09 100 ALA A C 1
ATOM 770 O O . ALA A 1 100 ? 3.400 -12.818 11.327 1.00 54.09 100 ALA A O 1
ATOM 771 N N . LEU A 1 101 ? 3.154 -11.566 9.484 1.00 53.66 101 LEU A N 1
ATOM 772 C CA . LEU A 1 101 ? 4.495 -11.784 8.935 1.00 53.66 101 LEU A CA 1
ATOM 773 C C . LEU A 1 101 ? 5.553 -10.807 9.487 1.00 53.66 101 LEU A C 1
ATOM 775 O O . LEU A 1 101 ? 6.690 -10.846 9.029 1.00 53.66 101 LEU A O 1
ATOM 779 N N . THR A 1 102 ? 5.226 -10.029 10.532 1.00 44.19 102 THR A N 1
ATOM 780 C CA . THR A 1 102 ? 6.042 -8.997 11.228 1.00 44.19 102 THR A CA 1
ATOM 781 C C . THR A 1 102 ? 5.764 -7.556 10.767 1.00 44.19 102 THR A C 1
ATOM 783 O O . THR A 1 102 ? 5.509 -7.287 9.593 1.00 44.19 102 THR A O 1
ATOM 786 N N . ALA A 1 103 ? 5.783 -6.620 11.728 1.00 40.56 103 ALA A N 1
ATOM 787 C CA . ALA A 1 103 ? 5.697 -5.178 11.503 1.00 40.56 103 ALA A CA 1
ATOM 788 C C . ALA A 1 103 ? 6.941 -4.698 10.749 1.00 40.56 103 ALA A C 1
ATOM 790 O O . ALA A 1 103 ? 8.071 -4.929 11.181 1.00 40.56 103 ALA A O 1
ATOM 791 N N . THR A 1 104 ? 6.736 -4.030 9.619 1.00 40.50 104 THR A N 1
ATOM 792 C CA . THR A 1 104 ? 7.846 -3.547 8.790 1.00 40.50 104 THR A CA 1
ATOM 793 C C . THR A 1 104 ? 8.449 -2.307 9.450 1.00 40.50 104 THR A C 1
ATOM 795 O O . THR A 1 104 ? 8.076 -1.189 9.113 1.00 40.50 104 THR A O 1
ATOM 798 N N . SER A 1 105 ? 9.334 -2.477 10.436 1.00 37.28 105 SER A N 1
ATOM 799 C CA . SER A 1 105 ? 10.095 -1.353 10.991 1.00 37.28 105 SER A CA 1
ATOM 800 C C . SER A 1 105 ? 11.452 -1.143 10.324 1.00 37.28 105 SER A C 1
ATOM 802 O O . SER A 1 105 ? 11.949 -0.041 10.462 1.00 37.28 105 SER A O 1
ATOM 804 N N . ASN A 1 106 ? 12.023 -2.099 9.569 1.00 33.81 106 ASN A N 1
ATOM 805 C CA . ASN A 1 106 ? 13.312 -1.918 8.869 1.00 33.81 106 ASN A CA 1
ATOM 806 C C . ASN A 1 106 ? 13.578 -2.984 7.777 1.00 33.81 106 ASN A C 1
ATOM 808 O O . ASN A 1 106 ? 14.432 -3.847 7.950 1.00 33.81 106 ASN A O 1
ATOM 812 N N . LEU A 1 107 ? 12.878 -2.952 6.635 1.00 34.84 107 LEU A N 1
ATOM 813 C CA . LEU A 1 107 ? 13.236 -3.793 5.466 1.00 34.84 107 LEU A CA 1
ATOM 814 C C . LEU A 1 107 ? 13.772 -2.998 4.267 1.00 34.84 107 LEU A C 1
ATOM 816 O O . LEU A 1 107 ? 13.903 -3.536 3.174 1.00 34.84 107 LEU A O 1
ATOM 820 N N . LEU A 1 108 ? 14.108 -1.722 4.461 1.00 36.69 108 LEU A N 1
ATOM 821 C CA . LEU A 1 108 ? 14.534 -0.837 3.373 1.00 36.69 108 LEU A CA 1
ATOM 822 C C . LEU A 1 108 ? 16.054 -0.592 3.332 1.00 36.69 108 LEU A C 1
ATOM 824 O O . LEU A 1 108 ? 16.515 0.131 2.459 1.00 36.69 108 LEU A O 1
ATOM 828 N N . GLU A 1 109 ? 16.838 -1.236 4.207 1.00 33.66 109 GLU A N 1
ATOM 829 C CA . GLU A 1 109 ? 18.308 -1.092 4.248 1.00 33.66 109 GLU A CA 1
ATOM 830 C C . GLU A 1 109 ? 19.104 -2.256 3.629 1.00 33.66 109 GLU A C 1
ATOM 832 O O . GLU A 1 109 ? 20.328 -2.202 3.630 1.00 33.66 109 GLU A O 1
ATOM 837 N N . GLN A 1 110 ? 18.477 -3.303 3.077 1.00 27.52 110 GLN A N 1
ATOM 838 C CA . GLN A 1 110 ? 19.240 -4.456 2.555 1.00 27.52 110 GLN A CA 1
ATOM 839 C C . GLN A 1 110 ? 19.255 -4.645 1.038 1.00 27.52 110 GLN A C 1
ATOM 841 O O . GLN A 1 110 ? 19.884 -5.592 0.573 1.00 27.52 110 GLN A O 1
ATOM 846 N N . GLN A 1 111 ? 18.633 -3.771 0.248 1.00 32.03 111 GLN A N 1
ATOM 847 C CA . GLN A 1 111 ? 18.704 -3.875 -1.215 1.00 32.03 111 GLN A CA 1
ATOM 848 C C . GLN A 1 111 ? 18.710 -2.499 -1.888 1.00 32.03 111 GLN A C 1
ATOM 850 O O . GLN A 1 111 ? 17.752 -2.137 -2.567 1.00 32.03 111 GLN A O 1
ATOM 855 N N . TYR A 1 112 ? 19.802 -1.758 -1.691 1.00 31.02 112 TYR A N 1
ATOM 856 C CA . TYR A 1 112 ? 20.292 -0.728 -2.611 1.00 31.02 112 TYR A CA 1
ATOM 857 C C . TYR A 1 112 ? 21.815 -0.798 -2.667 1.00 31.02 112 TYR A C 1
ATOM 859 O O . TYR A 1 112 ? 22.426 -0.915 -1.581 1.00 31.02 112 TYR A O 1
#

pLDDT: mean 73.92, std 21.19, range [27.52, 95.62]

Secondary structure (DSSP, 8-state):
--------SEEEE--SHHHHHHHHHHHHH----EEEEESSSSSSTT--EE-STT-TTS-EESS-------STT-THHHHTT-------TTEEEE-TTS-EEEE-SS-SSS--

Sequence (112 aa):
MTSTDEIFDIVIVGCGPAGIAAAIGLQAVSQLKFIVLEARNRVGGRVSTDTTTFGINTPIDLGAQWLHHYRPENPLRLSIKNVQQQQLHRIQQFNLSGIALTATSNLLEQQY